Protein AF-A0A1M7QZT3-F1 (afdb_monomer_lite)

Foldseek 3Di:
DQCVVVVPVLAFKEAEAEAEPDCPDPVSVVVRCCCVPVVVVVQVVCQVLQQRQFRDPQFMDGDPVLCVVLVHFDPQFLRSRRLSSLSSLLVRGGYHYDHVRYDYDHDDPDPVSVVVVLVSVLRRLVSSCVVLCVLCVDDDSSVSNNVPVSVCCCVPVPVCVVCVVVVVVVVD

Radius of gyration: 16.63 Å; chains: 1; bounding box: 52×33×46 Å

Secondary structure (DSSP, 8-state):
-TTGGGGSTTEEEEEEEEEE----HHHHHHHHHHIIIIIHHHHHHHHHTT------TTSEEE-HHHHHHTTS--TTSTTHHHHHHHHHHHTT-EEEEEEEEEEEEPPPSSHHHHHHHHHHHHHHHHHHHHHTGGGGT--HHHHHIIIIIIHHIIIIIIIHHHHHHHHHHHT-

Organism: NCBI:txid310782

pLDDT: mean 75.23, std 8.23, range [50.88,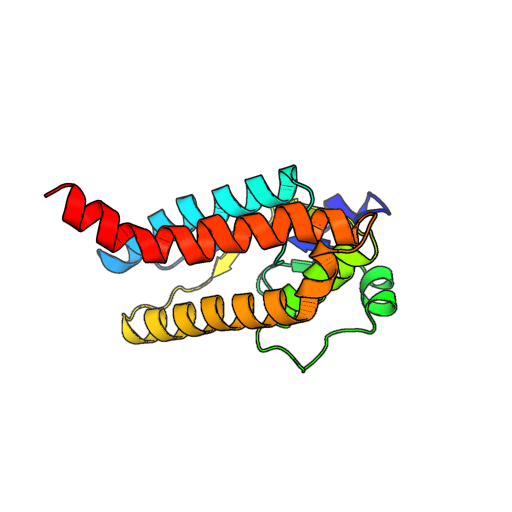 90.25]

Structure (mmCIF, N/CA/C/O backbone):
data_AF-A0A1M7QZT3-F1
#
_entry.id   AF-A0A1M7QZT3-F1
#
loop_
_atom_site.group_PDB
_atom_site.id
_atom_site.type_symbol
_atom_site.label_atom_id
_atom_site.label_alt_id
_atom_site.label_comp_id
_atom_site.label_asym_id
_atom_site.label_entity_id
_atom_site.label_seq_id
_atom_site.pdbx_PDB_ins_code
_atom_site.Cartn_x
_atom_site.Cartn_y
_atom_site.Cartn_z
_atom_site.occupancy
_atom_site.B_iso_or_equiv
_atom_site.auth_seq_id
_atom_site.auth_comp_id
_atom_site.auth_asym_id
_atom_site.auth_atom_id
_atom_site.pdbx_PDB_model_num
ATOM 1 N N . MET A 1 1 ? -15.952 -6.883 -10.897 1.00 75.12 1 MET A N 1
ATOM 2 C CA . MET A 1 1 ? -16.197 -5.409 -10.922 1.00 75.12 1 MET A CA 1
ATOM 3 C C . MET A 1 1 ? -15.598 -4.757 -9.674 1.00 75.12 1 MET A C 1
ATOM 5 O O . MET A 1 1 ? -15.724 -5.343 -8.606 1.00 75.12 1 MET A O 1
ATOM 9 N N . LEU A 1 2 ? -15.000 -3.557 -9.774 1.00 81.69 2 LEU A N 1
ATOM 10 C CA . LEU A 1 2 ? -14.342 -2.861 -8.642 1.00 81.69 2 LEU A CA 1
ATOM 11 C C . LEU A 1 2 ? -15.298 -2.548 -7.476 1.00 81.69 2 LEU A C 1
ATOM 13 O O . LEU A 1 2 ? -14.892 -2.565 -6.323 1.00 81.69 2 LEU A O 1
ATOM 17 N N . VAL A 1 3 ? -16.574 -2.289 -7.772 1.00 87.00 3 VAL A N 1
ATOM 18 C CA . VAL A 1 3 ? -17.575 -1.904 -6.764 1.00 87.00 3 VAL A CA 1
ATOM 19 C C . VAL A 1 3 ? -18.163 -3.073 -5.969 1.00 87.00 3 VAL A C 1
ATOM 21 O O . VAL A 1 3 ? -18.689 -2.854 -4.884 1.00 87.00 3 VAL A O 1
ATOM 24 N N . GLN A 1 4 ? -18.060 -4.310 -6.465 1.00 88.12 4 GLN A N 1
ATOM 25 C CA . GLN A 1 4 ? -18.685 -5.480 -5.829 1.00 88.12 4 GLN A CA 1
ATOM 26 C C . GLN A 1 4 ? -18.282 -5.696 -4.360 1.00 88.12 4 GLN A C 1
ATOM 28 O O . GLN A 1 4 ? -19.173 -5.963 -3.554 1.00 88.12 4 GLN A O 1
ATOM 33 N N . PRO A 1 5 ? -17.004 -5.547 -3.959 1.00 86.62 5 PRO A N 1
ATOM 34 C CA . PRO A 1 5 ? -16.627 -5.776 -2.569 1.00 86.62 5 PRO A CA 1
ATOM 35 C C . PRO A 1 5 ? -17.243 -4.766 -1.588 1.00 86.62 5 PRO A C 1
ATOM 37 O O . PRO A 1 5 ? -17.406 -5.083 -0.416 1.00 86.62 5 PRO A O 1
ATOM 40 N N . PHE A 1 6 ? -17.685 -3.585 -2.039 1.00 89.12 6 PHE A N 1
ATOM 41 C CA . PHE A 1 6 ? -18.384 -2.633 -1.164 1.00 89.12 6 PHE A CA 1
ATOM 42 C C . PHE A 1 6 ? -19.773 -3.103 -0.707 1.00 89.12 6 PHE A C 1
ATOM 44 O O . PHE A 1 6 ? -20.394 -2.425 0.116 1.00 89.12 6 PHE A O 1
ATOM 51 N N . ALA A 1 7 ? -20.255 -4.256 -1.182 1.00 90.25 7 ALA A N 1
ATOM 52 C CA . ALA A 1 7 ? -21.410 -4.919 -0.590 1.00 90.25 7 ALA A CA 1
ATOM 53 C C . ALA A 1 7 ? -21.180 -5.271 0.895 1.00 90.25 7 ALA A C 1
ATOM 55 O O . ALA A 1 7 ? -22.128 -5.231 1.676 1.00 90.25 7 ALA A O 1
ATOM 56 N N . ASP A 1 8 ? -19.936 -5.552 1.316 1.00 90.06 8 ASP A N 1
ATOM 57 C CA . ASP A 1 8 ? -19.605 -5.697 2.739 1.00 90.06 8 ASP A CA 1
ATOM 58 C C . ASP A 1 8 ? -19.423 -4.301 3.373 1.00 90.06 8 ASP A C 1
ATOM 60 O O . ASP A 1 8 ? -18.534 -3.539 2.961 1.00 90.06 8 ASP A O 1
ATOM 64 N N . PRO A 1 9 ? -20.217 -3.940 4.400 1.00 88.62 9 PRO A N 1
ATOM 65 C CA . PRO A 1 9 ? -20.126 -2.638 5.055 1.00 88.62 9 PRO A CA 1
ATOM 66 C C . PRO A 1 9 ? -18.802 -2.418 5.796 1.00 88.62 9 PRO A C 1
ATOM 68 O O . PRO A 1 9 ? -18.495 -1.281 6.126 1.00 88.62 9 PRO A O 1
ATOM 71 N N . ARG A 1 10 ? -18.003 -3.463 6.046 1.00 88.44 10 ARG A N 1
ATOM 72 C CA . ARG A 1 10 ? -16.688 -3.366 6.705 1.00 88.44 10 ARG A CA 1
ATOM 73 C C . ARG A 1 10 ? -15.560 -2.997 5.742 1.00 88.44 10 ARG A C 1
ATOM 75 O O . ARG A 1 10 ? -14.453 -2.694 6.189 1.00 88.44 10 ARG A O 1
ATOM 82 N N . ILE A 1 11 ? -15.810 -3.053 4.432 1.00 89.62 11 ILE A N 1
ATOM 83 C CA . ILE A 1 11 ? -14.812 -2.727 3.411 1.00 89.62 11 ILE A CA 1
ATOM 84 C C . ILE A 1 11 ? -14.778 -1.213 3.209 1.00 89.62 11 ILE A C 1
ATOM 86 O O . ILE A 1 11 ? -15.760 -0.603 2.773 1.00 89.62 11 ILE A O 1
ATOM 90 N N . GLY A 1 12 ? -13.634 -0.618 3.553 1.00 86.88 12 GLY A N 1
ATOM 91 C CA . GLY A 1 12 ? -13.376 0.816 3.425 1.00 86.88 12 GLY A CA 1
ATOM 92 C C . GLY A 1 12 ? -12.668 1.179 2.125 1.00 86.88 12 GLY A C 1
ATOM 93 O O . GLY A 1 12 ? -12.878 2.278 1.617 1.00 86.88 12 GLY A O 1
ATOM 94 N N . ALA A 1 13 ? -11.890 0.258 1.550 1.00 88.56 13 ALA A N 1
ATOM 95 C CA . ALA A 1 13 ? -11.236 0.465 0.262 1.00 88.56 13 ALA A CA 1
ATOM 96 C C . ALA A 1 13 ? -11.072 -0.835 -0.535 1.00 88.56 13 ALA A C 1
ATOM 98 O O . ALA A 1 13 ? -10.989 -1.928 0.029 1.00 88.56 13 ALA A O 1
ATOM 99 N N . VAL A 1 14 ? -11.007 -0.697 -1.857 1.00 87.75 14 VAL A N 1
ATOM 100 C CA . VAL A 1 14 ? -10.780 -1.793 -2.803 1.00 87.75 14 VAL A CA 1
ATOM 101 C C . VAL A 1 14 ? -9.626 -1.417 -3.722 1.00 87.75 14 VAL A C 1
ATOM 103 O O . VAL A 1 14 ? -9.659 -0.377 -4.375 1.00 87.75 14 VAL A O 1
ATOM 106 N N . SER A 1 15 ? -8.620 -2.282 -3.782 1.00 85.88 15 SER A N 1
ATOM 107 C CA . SER A 1 15 ? -7.453 -2.183 -4.654 1.00 85.88 15 SER A CA 1
ATOM 108 C C . SER A 1 15 ? -7.673 -3.016 -5.909 1.00 85.88 15 SER A C 1
ATOM 110 O O . SER A 1 15 ? -7.952 -4.209 -5.809 1.00 85.88 15 SER A O 1
ATOM 112 N N . GLY A 1 16 ? -7.562 -2.410 -7.089 1.00 83.62 16 GLY A N 1
ATOM 113 C CA . GLY A 1 16 ? -7.605 -3.140 -8.353 1.00 83.62 16 GLY A CA 1
ATOM 114 C C . GLY A 1 16 ? -6.231 -3.594 -8.844 1.00 83.62 16 GLY A C 1
ATOM 115 O O . GLY A 1 16 ? -5.174 -3.288 -8.281 1.00 83.62 16 GLY A O 1
ATOM 116 N N . ASN A 1 17 ? -6.251 -4.314 -9.958 1.00 80.69 17 ASN A N 1
ATOM 117 C CA . ASN A 1 17 ? -5.083 -4.833 -10.642 1.00 80.69 17 ASN A CA 1
ATOM 118 C C . ASN A 1 17 ? -4.622 -3.885 -11.763 1.00 80.69 17 ASN A C 1
ATOM 120 O O . ASN A 1 17 ? -5.245 -3.787 -12.819 1.00 80.69 17 ASN A O 1
ATOM 124 N N . ALA A 1 18 ? -3.503 -3.193 -11.556 1.00 75.25 18 ALA A N 1
ATOM 125 C CA . ALA A 1 18 ? -2.863 -2.422 -12.618 1.00 75.25 18 ALA A CA 1
ATOM 126 C C . ALA A 1 18 ? -2.013 -3.357 -13.495 1.00 75.25 18 ALA A C 1
ATOM 128 O O . ALA A 1 18 ? -1.133 -4.051 -12.991 1.00 75.25 18 ALA A O 1
ATOM 129 N N . LYS A 1 19 ? -2.253 -3.372 -14.808 1.00 73.00 19 LYS A N 1
ATOM 130 C CA . LYS A 1 19 ? -1.492 -4.164 -15.783 1.00 73.00 19 LYS A CA 1
ATOM 131 C C . LYS A 1 19 ? -0.806 -3.256 -16.794 1.00 73.00 19 LYS A C 1
ATOM 133 O O . LYS A 1 19 ? -1.381 -2.287 -17.278 1.00 73.00 19 LYS A O 1
ATOM 138 N N . VAL A 1 20 ? 0.434 -3.591 -17.138 1.00 70.19 20 VAL A N 1
ATOM 139 C CA . VAL A 1 20 ? 1.227 -2.812 -18.094 1.00 70.19 20 VAL A CA 1
ATOM 140 C C . VAL A 1 20 ? 0.894 -3.226 -19.529 1.00 70.19 20 VAL A C 1
ATOM 142 O O . VAL A 1 20 ? 0.927 -4.419 -19.858 1.00 70.19 20 VAL A O 1
ATOM 145 N N . ILE A 1 21 ? 0.586 -2.240 -20.379 1.00 70.81 21 ILE A N 1
ATOM 146 C CA . ILE A 1 21 ? 0.248 -2.463 -21.795 1.00 70.81 21 ILE A CA 1
ATOM 147 C C . ILE A 1 21 ? 1.479 -2.467 -22.711 1.00 70.81 21 ILE A C 1
ATOM 149 O O . ILE A 1 21 ? 1.555 -3.271 -23.639 1.00 70.81 21 ILE A O 1
ATOM 153 N N . ASN A 1 22 ? 2.477 -1.624 -22.428 1.00 68.25 22 ASN A N 1
ATOM 154 C CA . ASN A 1 22 ? 3.717 -1.579 -23.202 1.00 68.25 22 ASN A CA 1
ATOM 155 C C . ASN A 1 22 ? 4.599 -2.784 -22.814 1.00 68.25 22 ASN A C 1
ATOM 157 O O . ASN A 1 22 ? 4.943 -2.975 -21.651 1.00 68.25 22 ASN A O 1
ATOM 161 N N . ARG A 1 23 ? 4.920 -3.634 -23.797 1.00 61.91 23 ARG A N 1
ATOM 162 C CA . ARG A 1 23 ? 5.767 -4.836 -23.636 1.00 61.91 23 ARG A CA 1
ATOM 163 C C . ARG A 1 23 ? 6.947 -4.845 -24.614 1.00 61.91 23 ARG A C 1
ATOM 165 O O . ARG A 1 23 ? 7.481 -5.905 -24.937 1.00 61.91 23 ARG A O 1
ATOM 172 N N . GLY A 1 24 ? 7.305 -3.677 -25.146 1.00 55.38 24 GLY A N 1
ATOM 173 C CA . GLY A 1 24 ? 8.338 -3.541 -26.170 1.00 55.38 24 GLY A CA 1
ATOM 174 C C . GLY A 1 24 ? 9.749 -3.687 -25.591 1.00 55.38 24 GLY A C 1
ATOM 175 O O . GLY A 1 24 ? 10.087 -3.042 -24.601 1.00 55.38 24 GLY A O 1
ATOM 176 N N . GLY A 1 25 ? 10.587 -4.509 -26.229 1.00 63.59 25 GLY A N 1
ATOM 177 C CA . GLY A 1 25 ? 12.002 -4.680 -25.871 1.00 63.59 25 GLY A CA 1
ATOM 178 C C . GLY A 1 25 ? 12.273 -5.561 -24.639 1.00 63.59 25 GLY A C 1
ATOM 179 O O . GLY A 1 25 ? 11.366 -6.016 -23.943 1.00 63.59 25 GLY A O 1
ATOM 180 N N . LEU A 1 26 ? 13.559 -5.822 -24.374 1.00 64.88 26 LEU A N 1
ATOM 181 C CA . LEU A 1 26 ? 14.022 -6.667 -23.261 1.00 64.88 26 LEU A CA 1
ATOM 182 C C . LEU A 1 26 ? 13.682 -6.051 -21.888 1.00 64.88 26 LEU A C 1
ATOM 184 O O . LEU A 1 26 ? 13.229 -6.747 -20.984 1.00 64.88 26 LEU A O 1
ATOM 188 N N . LEU A 1 27 ? 13.814 -4.725 -21.778 1.00 64.56 27 LEU A N 1
ATOM 189 C CA . LEU A 1 27 ? 13.492 -3.938 -20.582 1.00 64.56 27 LEU A CA 1
ATOM 190 C C . LEU A 1 27 ? 12.000 -3.998 -20.222 1.00 64.56 27 LEU A C 1
ATOM 192 O O . LEU A 1 27 ? 11.669 -4.247 -19.065 1.00 64.56 27 LEU A O 1
ATOM 196 N N . GLY A 1 28 ? 11.102 -3.844 -21.202 1.00 61.66 28 GLY A N 1
ATOM 197 C CA . GLY A 1 28 ? 9.656 -3.957 -20.978 1.00 61.66 28 GLY A CA 1
ATOM 198 C C . GLY A 1 28 ? 9.228 -5.374 -20.577 1.00 61.66 28 GLY A C 1
ATOM 199 O O . GLY A 1 28 ? 8.345 -5.541 -19.738 1.00 61.66 28 GLY A O 1
ATOM 200 N N . ARG A 1 29 ? 9.893 -6.412 -21.107 1.00 65.19 29 ARG A N 1
ATOM 201 C CA . ARG A 1 29 ? 9.663 -7.815 -20.710 1.00 65.19 29 ARG A CA 1
ATOM 202 C C . ARG A 1 29 ? 10.120 -8.115 -19.282 1.00 65.19 29 ARG A C 1
ATOM 204 O O . ARG A 1 29 ? 9.377 -8.760 -18.548 1.00 65.19 29 ARG A O 1
ATOM 211 N N . TRP A 1 30 ? 11.294 -7.639 -18.871 1.00 66.25 30 TRP A N 1
ATOM 212 C CA . TRP A 1 30 ? 11.754 -7.783 -17.485 1.00 66.25 30 TRP A CA 1
ATOM 213 C C . TRP A 1 30 ? 10.875 -7.019 -16.502 1.00 66.25 30 TRP A C 1
ATOM 215 O O . TRP A 1 30 ? 10.447 -7.595 -15.506 1.00 66.25 30 TRP A O 1
ATOM 225 N N . GLN A 1 31 ? 10.510 -5.776 -16.825 1.00 61.06 31 GLN A N 1
ATOM 226 C CA . GLN A 1 31 ? 9.547 -5.018 -16.027 1.00 61.06 31 GLN A CA 1
ATOM 227 C C . GLN A 1 31 ? 8.209 -5.747 -15.923 1.00 61.06 31 GLN A C 1
ATOM 229 O O . GLN A 1 31 ? 7.625 -5.781 -14.849 1.00 61.06 31 GLN A O 1
ATOM 234 N N . HIS A 1 32 ? 7.724 -6.354 -17.010 1.00 65.56 32 HIS A N 1
ATOM 235 C CA . HIS A 1 32 ? 6.481 -7.117 -16.988 1.00 65.56 32 HIS A CA 1
ATOM 236 C C . HIS A 1 32 ? 6.552 -8.309 -16.028 1.00 65.56 32 HIS A C 1
ATOM 238 O O . HIS A 1 32 ? 5.625 -8.496 -15.247 1.00 65.56 32 HIS A O 1
ATOM 244 N N . ILE A 1 33 ? 7.643 -9.082 -16.046 1.00 64.94 33 ILE A N 1
ATOM 245 C CA . ILE A 1 33 ? 7.838 -10.200 -15.109 1.00 64.94 33 ILE A CA 1
ATOM 246 C C . ILE A 1 33 ? 7.891 -9.681 -13.674 1.00 64.94 33 ILE A C 1
ATOM 248 O O . ILE A 1 33 ? 7.198 -10.212 -12.815 1.00 64.94 33 ILE A O 1
ATOM 252 N N . GLU A 1 34 ? 8.645 -8.616 -13.414 1.00 65.94 34 GLU A N 1
ATOM 253 C CA . GLU A 1 34 ? 8.744 -8.030 -12.077 1.00 65.94 34 GLU A CA 1
ATOM 254 C C . GLU A 1 34 ? 7.386 -7.506 -11.577 1.00 65.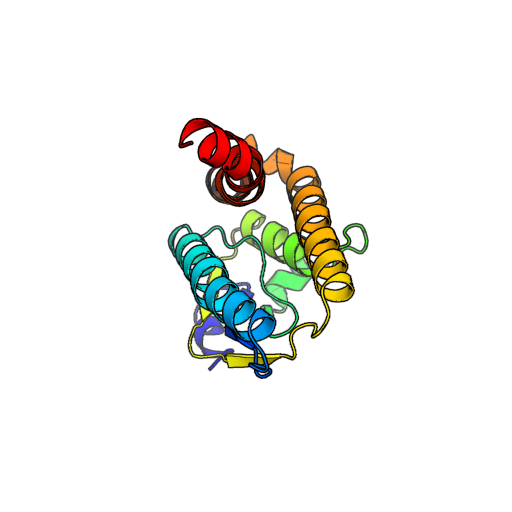94 34 GLU A C 1
ATOM 256 O O . GLU A 1 34 ? 7.014 -7.713 -10.425 1.00 65.94 34 GLU A O 1
ATOM 261 N N . TYR A 1 35 ? 6.600 -6.886 -12.457 1.00 64.50 35 TYR A N 1
ATOM 262 C CA . TYR A 1 35 ? 5.265 -6.387 -12.132 1.00 64.50 35 TYR A CA 1
ATOM 263 C C . TYR A 1 35 ? 4.268 -7.529 -11.910 1.00 64.50 35 TYR A C 1
ATOM 265 O O . TYR A 1 35 ? 3.428 -7.470 -11.018 1.00 64.50 35 TYR A O 1
ATOM 273 N N . VAL A 1 36 ? 4.340 -8.593 -12.709 1.00 62.69 36 VAL A N 1
ATOM 274 C CA . VAL A 1 36 ? 3.463 -9.757 -12.543 1.00 62.69 36 VAL A CA 1
ATOM 275 C C . VAL A 1 36 ? 3.824 -10.515 -11.268 1.00 62.69 36 VAL A C 1
ATOM 277 O O . VAL A 1 36 ? 2.927 -10.821 -10.491 1.00 62.69 36 VAL A O 1
ATOM 280 N N . VAL A 1 37 ? 5.110 -10.768 -11.023 1.00 60.69 37 VAL A N 1
ATOM 281 C CA . VAL A 1 37 ? 5.582 -11.592 -9.903 1.00 60.69 37 VAL A CA 1
ATOM 282 C C . VAL A 1 37 ? 5.613 -10.802 -8.599 1.00 60.69 37 VAL A C 1
ATOM 284 O O . VAL A 1 37 ? 4.950 -11.200 -7.650 1.00 60.69 37 VAL A O 1
ATOM 287 N N . GLY A 1 38 ? 6.322 -9.674 -8.542 1.00 58.97 38 GLY A N 1
ATOM 288 C CA . GLY A 1 38 ? 6.472 -8.897 -7.310 1.00 58.97 38 GLY A CA 1
ATOM 289 C C . GLY A 1 38 ? 5.167 -8.223 -6.897 1.00 58.97 38 GLY A C 1
ATOM 290 O O . GLY A 1 38 ? 4.699 -8.378 -5.776 1.00 58.97 38 GLY A O 1
ATOM 291 N N . PHE A 1 39 ? 4.504 -7.536 -7.827 1.00 64.00 39 PHE A N 1
ATOM 292 C CA . PHE A 1 39 ? 3.368 -6.689 -7.461 1.00 64.00 39 PHE A CA 1
ATOM 293 C C . PHE A 1 39 ? 2.079 -7.463 -7.160 1.00 64.00 39 PHE A C 1
ATOM 295 O O . PHE A 1 39 ? 1.337 -7.072 -6.259 1.00 64.00 39 PHE A O 1
ATOM 302 N N . ASN A 1 40 ? 1.782 -8.550 -7.886 1.00 63.34 40 ASN A N 1
ATOM 303 C CA . ASN A 1 40 ? 0.572 -9.339 -7.609 1.00 63.34 40 ASN A CA 1
ATOM 304 C C . ASN A 1 40 ? 0.754 -10.257 -6.399 1.00 63.34 40 ASN A C 1
ATOM 306 O O . ASN A 1 40 ? -0.179 -10.381 -5.605 1.00 63.34 40 ASN A O 1
ATOM 310 N N . LEU A 1 41 ? 1.930 -10.875 -6.236 1.00 64.50 41 LEU A N 1
ATOM 311 C CA . LEU A 1 41 ? 2.176 -11.776 -5.111 1.00 64.50 41 LEU A CA 1
ATOM 312 C C . LEU A 1 41 ? 2.180 -11.011 -3.788 1.00 64.50 41 LEU A C 1
ATOM 314 O O . LEU A 1 41 ? 1.455 -11.399 -2.872 1.00 64.50 41 LEU A O 1
ATOM 318 N N . ASP A 1 42 ? 2.901 -9.887 -3.720 1.00 68.50 42 ASP A N 1
ATOM 319 C CA . ASP A 1 42 ? 2.944 -9.052 -2.518 1.00 68.50 42 ASP A CA 1
ATOM 320 C C . ASP A 1 42 ? 1.545 -8.565 -2.144 1.00 68.50 42 ASP A C 1
ATOM 322 O O . ASP A 1 42 ? 1.129 -8.664 -0.991 1.00 68.50 42 ASP A O 1
ATOM 326 N N . ARG A 1 43 ? 0.759 -8.101 -3.123 1.00 70.69 43 ARG A N 1
ATOM 327 C CA . ARG A 1 43 ? -0.609 -7.631 -2.869 1.00 70.69 43 ARG A CA 1
ATOM 328 C C . ARG A 1 43 ? -1.535 -8.721 -2.389 1.00 70.69 43 ARG A C 1
ATOM 330 O O . ARG A 1 43 ? -2.302 -8.484 -1.461 1.00 70.69 43 ARG A O 1
ATOM 337 N N . ARG A 1 44 ? -1.461 -9.910 -2.978 1.00 69.44 44 ARG A N 1
ATOM 338 C CA . ARG A 1 44 ? -2.276 -11.035 -2.523 1.00 69.44 44 ARG A CA 1
ATOM 339 C C . ARG A 1 44 ? -1.881 -11.463 -1.115 1.00 69.44 44 ARG A C 1
ATOM 341 O O . ARG A 1 44 ? -2.754 -11.773 -0.311 1.00 69.44 44 ARG A O 1
ATOM 348 N N . LEU A 1 45 ? -0.593 -11.406 -0.784 1.00 69.50 45 LEU A N 1
ATOM 349 C CA . LEU A 1 45 ? -0.125 -11.669 0.570 1.00 69.50 45 LEU A CA 1
ATOM 350 C C . LEU A 1 45 ? -0.637 -10.616 1.565 1.00 69.50 45 LEU A C 1
ATOM 352 O O . LEU A 1 45 ? -1.120 -10.970 2.638 1.00 69.50 45 LEU A O 1
ATOM 356 N N . PHE A 1 46 ? -0.589 -9.334 1.203 1.00 73.62 46 PHE A N 1
ATOM 357 C CA . PHE A 1 46 ? -1.111 -8.253 2.039 1.00 73.62 46 PHE A CA 1
ATOM 358 C C . PHE A 1 46 ? -2.631 -8.307 2.224 1.00 73.62 46 PHE A C 1
ATOM 360 O O . PHE A 1 46 ? -3.126 -7.978 3.304 1.00 73.62 46 PHE A O 1
ATOM 367 N N . ASP A 1 47 ? -3.361 -8.721 1.189 1.00 72.44 47 ASP A N 1
ATOM 368 C CA . ASP A 1 47 ? -4.806 -8.942 1.235 1.00 72.44 47 ASP A CA 1
ATOM 369 C C . ASP A 1 47 ? -5.148 -10.078 2.211 1.00 72.44 47 ASP A C 1
ATOM 371 O O . ASP A 1 47 ? -5.930 -9.889 3.143 1.00 72.44 47 ASP A O 1
ATOM 375 N N . LEU A 1 48 ? -4.455 -11.218 2.097 1.00 71.06 48 LEU A N 1
ATOM 376 C CA . LEU A 1 48 ? -4.594 -12.351 3.022 1.00 71.06 48 LEU A CA 1
ATOM 377 C C . LEU A 1 48 ? -4.197 -11.997 4.461 1.00 71.06 48 LEU A C 1
ATOM 379 O O . LEU A 1 48 ? -4.798 -12.484 5.419 1.00 71.06 48 LEU A O 1
ATOM 383 N N . ALA A 1 49 ? -3.189 -11.144 4.632 1.00 70.00 49 ALA A N 1
ATOM 384 C CA . ALA A 1 49 ? -2.744 -10.681 5.940 1.00 70.00 49 ALA A CA 1
ATOM 385 C C . ALA A 1 49 ? -3.641 -9.574 6.537 1.00 70.00 49 ALA A C 1
ATOM 387 O O . ALA A 1 49 ? -3.452 -9.209 7.708 1.00 70.00 49 ALA A O 1
ATOM 388 N N . GLU A 1 50 ? -4.625 -9.087 5.767 1.00 74.06 50 GLU A N 1
ATOM 389 C CA . GLU A 1 50 ? -5.510 -7.956 6.072 1.00 74.06 50 GLU A CA 1
ATOM 390 C C . GLU A 1 50 ? -4.733 -6.694 6.473 1.00 74.06 50 GLU A C 1
ATOM 392 O O . GLU A 1 50 ? -5.087 -5.992 7.424 1.00 74.06 50 GLU A O 1
ATOM 397 N N . CYS A 1 51 ? -3.619 -6.439 5.789 1.00 74.25 51 CYS A N 1
ATOM 398 C CA . CYS A 1 51 ? -2.730 -5.317 6.070 1.00 74.25 51 CYS A CA 1
ATOM 399 C C . CYS A 1 51 ? -2.242 -4.632 4.792 1.00 74.25 51 CYS A C 1
ATOM 401 O O . CYS A 1 51 ? -1.094 -4.194 4.737 1.00 74.25 51 CYS A O 1
ATOM 403 N N . MET A 1 52 ? -3.118 -4.532 3.782 1.00 76.25 52 MET A N 1
ATOM 404 C CA . MET A 1 52 ? -2.842 -3.819 2.534 1.00 76.25 52 MET A CA 1
ATOM 405 C C . MET A 1 52 ? -2.317 -2.412 2.833 1.00 76.25 52 MET A C 1
ATOM 407 O O . MET A 1 52 ? -3.055 -1.598 3.388 1.00 76.25 52 MET A O 1
ATOM 411 N N . PRO A 1 53 ? -1.051 -2.118 2.493 1.00 67.50 53 PRO A N 1
ATOM 412 C CA . PRO A 1 53 ? -0.452 -0.838 2.832 1.00 67.50 53 PRO A CA 1
ATOM 413 C C . PRO A 1 53 ? -0.763 0.230 1.784 1.00 67.50 53 PRO A C 1
ATOM 415 O O . PRO A 1 53 ? -0.727 1.411 2.104 1.00 67.50 53 PRO A O 1
ATOM 418 N N . THR A 1 54 ? -1.084 -0.173 0.549 1.00 72.69 54 THR A N 1
ATOM 419 C CA . THR A 1 54 ? -1.244 0.756 -0.573 1.00 72.69 54 THR A CA 1
ATOM 420 C C . THR A 1 54 ? -2.298 0.273 -1.565 1.00 72.69 54 THR A C 1
ATOM 422 O O . THR A 1 54 ? -2.129 -0.752 -2.234 1.00 72.69 54 THR A O 1
ATOM 425 N N . VAL A 1 55 ? -3.351 1.068 -1.727 1.00 77.44 55 VAL A N 1
ATOM 426 C CA . VAL A 1 55 ? -4.254 1.016 -2.881 1.00 77.44 55 VAL A CA 1
ATOM 427 C C . VAL A 1 55 ? -3.639 1.869 -3.997 1.00 77.44 55 VAL A C 1
ATOM 429 O O . VAL A 1 55 ? -3.256 2.996 -3.732 1.00 77.44 55 VAL A O 1
ATOM 432 N N . PRO A 1 56 ? -3.480 1.383 -5.237 1.00 71.00 56 PRO A N 1
ATOM 433 C CA . PRO A 1 56 ? -2.956 2.215 -6.316 1.00 71.00 56 PRO A CA 1
ATOM 434 C C . PRO A 1 56 ? -3.997 3.259 -6.744 1.00 71.00 56 PRO A C 1
ATOM 436 O O . PRO A 1 56 ? -5.104 2.882 -7.127 1.00 71.00 56 PRO A O 1
ATOM 439 N N . GLY A 1 57 ? -3.627 4.541 -6.808 1.00 63.97 57 GLY A N 1
ATOM 440 C CA . GLY A 1 57 ? -4.525 5.602 -7.281 1.00 63.97 57 GLY A CA 1
ATOM 441 C C . GLY A 1 57 ? -5.036 5.411 -8.716 1.00 63.97 57 GLY A C 1
ATOM 442 O O . GLY A 1 57 ? -6.132 5.846 -9.050 1.00 63.97 57 GLY A O 1
ATOM 443 N N . ALA A 1 58 ? -4.297 4.681 -9.562 1.00 69.19 58 ALA A N 1
ATOM 444 C CA . ALA A 1 58 ? -4.724 4.366 -10.930 1.00 69.19 58 ALA A CA 1
ATOM 445 C C . ALA A 1 58 ? -5.961 3.449 -10.996 1.00 69.19 58 ALA A C 1
ATOM 447 O O . ALA A 1 58 ? -6.695 3.480 -11.981 1.00 69.19 58 ALA A O 1
ATOM 448 N N . ILE A 1 59 ? -6.174 2.607 -9.978 1.00 77.62 59 ILE A N 1
ATOM 449 C CA . ILE A 1 59 ? -7.341 1.728 -9.887 1.00 77.62 59 ILE A CA 1
ATOM 450 C C . ILE A 1 59 ? -7.629 1.379 -8.424 1.00 77.62 59 ILE A C 1
ATOM 452 O O . ILE A 1 59 ? -7.231 0.340 -7.894 1.00 77.62 59 ILE A O 1
ATOM 456 N N . GLY A 1 60 ? -8.345 2.284 -7.768 1.00 84.12 60 GLY A N 1
ATOM 457 C CA . GLY A 1 60 ? -8.733 2.166 -6.372 1.00 84.12 60 GLY A CA 1
ATOM 458 C C . GLY A 1 60 ? -10.131 2.719 -6.146 1.00 84.12 60 GLY A C 1
ATOM 459 O O . GLY A 1 60 ? -10.538 3.689 -6.781 1.00 84.12 60 GLY A O 1
ATOM 460 N N . GLY A 1 61 ? -10.881 2.085 -5.254 1.00 86.94 61 GLY A N 1
ATOM 461 C CA . GLY A 1 61 ? -12.145 2.605 -4.751 1.00 86.94 61 GLY A CA 1
ATOM 462 C C . GLY A 1 61 ? -12.039 2.861 -3.256 1.00 86.94 61 GLY A C 1
ATOM 463 O O . GLY A 1 61 ? -11.462 2.045 -2.538 1.00 86.94 61 GLY A O 1
ATOM 464 N N . PHE A 1 62 ? -12.662 3.933 -2.774 1.00 88.31 62 PHE A N 1
ATOM 465 C CA . PHE A 1 62 ? -12.750 4.246 -1.348 1.00 88.31 62 PHE A CA 1
ATOM 466 C C . PHE A 1 62 ? -14.202 4.515 -0.950 1.00 88.31 62 PHE A C 1
ATOM 468 O O . PHE A 1 62 ? -14.939 5.205 -1.657 1.00 88.31 62 PHE A O 1
ATOM 475 N N . ARG A 1 63 ? -14.630 3.978 0.196 1.00 89.50 63 ARG A N 1
ATOM 476 C CA . ARG A 1 63 ? -15.953 4.251 0.764 1.00 89.50 63 ARG A CA 1
ATOM 477 C C . ARG A 1 63 ? -15.963 5.673 1.324 1.00 89.50 63 ARG A C 1
ATOM 479 O O . ARG A 1 63 ? -15.099 6.030 2.121 1.00 89.50 63 ARG A O 1
ATOM 486 N N . ARG A 1 64 ? -16.979 6.466 0.967 1.00 88.06 64 ARG A N 1
ATOM 487 C CA . ARG A 1 64 ? -17.116 7.864 1.416 1.00 88.06 64 ARG A CA 1
ATOM 488 C C . ARG A 1 64 ? -17.021 8.009 2.937 1.00 88.06 64 ARG A C 1
ATOM 490 O O . ARG A 1 64 ? -16.274 8.851 3.414 1.00 88.06 64 ARG A O 1
ATOM 497 N N . ASP A 1 65 ? -17.732 7.173 3.689 1.00 86.44 65 ASP A N 1
ATOM 498 C CA . ASP A 1 65 ? -17.726 7.237 5.157 1.00 86.44 65 ASP A CA 1
ATOM 499 C C . ASP A 1 65 ? -16.335 6.980 5.741 1.00 86.44 65 ASP A C 1
ATOM 501 O O . ASP A 1 65 ? -15.958 7.584 6.743 1.00 86.44 65 ASP A O 1
ATOM 505 N N . ALA A 1 66 ? -15.567 6.104 5.093 1.00 85.50 66 ALA A N 1
ATOM 506 C CA . ALA A 1 66 ? -14.204 5.785 5.479 1.00 85.50 66 ALA A CA 1
ATOM 507 C C . ALA A 1 66 ? -13.272 6.984 5.208 1.00 85.50 66 ALA A C 1
ATOM 509 O O . ALA A 1 66 ? -12.500 7.368 6.083 1.00 85.50 66 ALA A O 1
ATOM 510 N N . LEU A 1 67 ? -13.421 7.652 4.055 1.00 84.50 67 LEU A N 1
ATOM 511 C CA . LEU A 1 67 ? -12.692 8.889 3.728 1.00 84.50 67 LEU A CA 1
ATOM 512 C C . LEU A 1 67 ? -12.989 10.025 4.715 1.00 84.50 67 LEU A C 1
ATOM 514 O O . LEU A 1 67 ? -12.075 10.709 5.171 1.00 84.50 67 LEU A O 1
ATOM 518 N N . VAL A 1 68 ? -14.265 10.227 5.056 1.00 84.69 68 VAL A N 1
ATOM 519 C CA . VAL A 1 68 ? -14.680 11.283 5.990 1.00 84.69 68 VAL A CA 1
ATOM 520 C C . VAL A 1 68 ? -14.096 11.032 7.382 1.00 84.69 68 VAL A C 1
ATOM 522 O O . VAL A 1 68 ? -13.594 11.966 8.005 1.00 84.69 68 VAL A O 1
ATOM 525 N N . ARG A 1 69 ? -14.091 9.778 7.859 1.00 82.62 69 ARG A N 1
ATOM 526 C CA . ARG A 1 69 ? -13.454 9.420 9.140 1.00 82.62 69 ARG A CA 1
ATOM 527 C C . ARG A 1 69 ? -11.941 9.595 9.119 1.00 82.62 69 ARG A C 1
ATOM 529 O O . ARG A 1 69 ? -11.383 10.074 10.102 1.00 82.62 69 ARG A O 1
ATOM 536 N N . ALA A 1 70 ? -11.299 9.282 7.995 1.00 77.62 70 ALA A N 1
ATOM 537 C CA . ALA A 1 70 ? -9.867 9.495 7.795 1.00 77.62 70 ALA A CA 1
ATOM 538 C C . ALA A 1 70 ? -9.469 10.981 7.683 1.00 77.62 70 ALA A C 1
ATOM 540 O O . ALA A 1 70 ? -8.282 11.275 7.612 1.00 77.62 70 ALA A O 1
ATOM 541 N N . ARG A 1 71 ? -10.435 11.917 7.720 1.00 76.19 71 ARG A N 1
ATOM 542 C CA . ARG A 1 71 ? -10.250 13.368 7.517 1.00 76.19 71 ARG A CA 1
ATOM 543 C C . ARG A 1 71 ? -9.750 13.746 6.117 1.00 76.19 71 ARG A C 1
ATOM 545 O O . ARG A 1 71 ? -9.200 14.827 5.937 1.00 76.19 71 ARG A O 1
ATOM 552 N N . GLY A 1 72 ? -10.026 12.907 5.121 1.00 70.38 72 GLY A N 1
ATOM 553 C CA . GLY A 1 72 ? -9.626 13.139 3.734 1.00 70.38 72 GLY A CA 1
ATOM 554 C C . GLY A 1 72 ? -8.200 12.684 3.426 1.00 70.38 72 GLY A C 1
ATOM 555 O O . GLY A 1 72 ? -7.651 11.823 4.108 1.00 70.38 72 GLY A O 1
ATOM 556 N N . VAL A 1 73 ? -7.646 13.224 2.341 1.00 71.19 73 VAL A N 1
ATOM 557 C CA . VAL A 1 73 ? -6.278 12.950 1.886 1.00 71.19 73 VAL A CA 1
ATOM 558 C C . VAL A 1 73 ? -5.354 14.000 2.493 1.00 71.19 73 VAL A C 1
ATOM 560 O O . VAL A 1 73 ? -5.602 15.193 2.339 1.00 71.19 73 VAL A O 1
ATOM 563 N N . ASP A 1 74 ? -4.330 13.548 3.210 1.00 68.75 74 ASP A N 1
ATOM 564 C CA . ASP A 1 74 ? -3.319 14.403 3.831 1.00 68.75 74 ASP A CA 1
ATOM 565 C C . ASP A 1 74 ? -2.209 14.720 2.812 1.00 68.75 74 ASP A C 1
ATOM 567 O O . ASP A 1 74 ? -1.673 13.813 2.173 1.00 68.75 74 ASP A O 1
ATOM 571 N N . ASP A 1 75 ? -1.857 15.999 2.671 1.00 64.12 75 ASP A N 1
ATOM 572 C CA . ASP A 1 75 ? -0.832 16.501 1.748 1.00 64.12 75 ASP A CA 1
ATOM 573 C C . ASP A 1 75 ? 0.602 16.337 2.292 1.00 64.12 75 ASP A C 1
ATOM 575 O O . ASP A 1 75 ? 1.586 16.597 1.596 1.00 64.12 75 ASP A O 1
ATOM 579 N N . ALA A 1 76 ? 0.753 15.844 3.526 1.00 60.38 76 ALA A N 1
ATOM 580 C CA . ALA A 1 76 ? 2.047 15.689 4.184 1.00 60.38 76 ALA A CA 1
ATOM 581 C C . ALA A 1 76 ? 2.938 14.566 3.614 1.00 60.38 76 ALA A C 1
ATOM 583 O O . ALA A 1 76 ? 4.112 14.473 3.989 1.00 60.38 76 ALA A O 1
ATOM 584 N N . THR A 1 77 ? 2.424 13.679 2.751 1.00 58.81 77 THR A N 1
ATOM 585 C CA . THR A 1 77 ? 3.203 12.555 2.196 1.00 58.81 77 THR A CA 1
ATOM 586 C C . THR A 1 77 ? 3.160 12.513 0.677 1.00 58.81 77 THR A C 1
ATOM 588 O O . THR A 1 77 ? 2.096 12.616 0.085 1.00 58.81 77 THR A O 1
ATOM 591 N N . LEU A 1 78 ? 4.304 12.233 0.038 1.00 60.12 78 LEU A N 1
ATOM 592 C CA . LEU A 1 78 ? 4.384 12.074 -1.424 1.00 60.12 78 LEU A CA 1
ATOM 593 C C . LEU A 1 78 ? 3.576 10.869 -1.954 1.00 60.12 78 LEU A C 1
ATOM 595 O O . LEU A 1 78 ? 3.425 10.706 -3.164 1.00 60.12 78 LEU A O 1
ATOM 599 N N . ALA A 1 79 ? 3.134 9.990 -1.050 1.00 66.31 79 ALA A N 1
ATOM 600 C CA . ALA A 1 79 ? 2.354 8.789 -1.315 1.00 66.31 79 ALA A CA 1
ATOM 601 C C . ALA A 1 79 ? 1.003 8.861 -0.587 1.00 66.31 79 ALA A C 1
ATOM 603 O O . ALA A 1 79 ? 0.704 8.022 0.264 1.00 66.31 79 ALA A O 1
ATOM 604 N N . GLU A 1 80 ? 0.211 9.869 -0.949 1.00 73.12 80 GLU A N 1
ATOM 605 C CA . GLU A 1 80 ? -1.159 10.122 -0.477 1.00 73.12 80 GLU A CA 1
ATOM 606 C C . GLU A 1 80 ? -2.013 8.843 -0.407 1.00 73.12 80 GLU A C 1
ATOM 608 O O . GLU A 1 80 ? -2.648 8.557 0.609 1.00 73.12 80 GLU A O 1
ATOM 613 N N . ASP A 1 81 ? -1.949 8.011 -1.450 1.00 75.69 81 ASP A N 1
ATOM 614 C CA . ASP A 1 81 ? -2.686 6.747 -1.525 1.00 75.69 81 ASP A CA 1
ATOM 615 C C . ASP A 1 81 ? -2.300 5.756 -0.411 1.00 75.69 81 ASP A C 1
ATOM 617 O O . ASP A 1 81 ? -3.152 5.080 0.176 1.00 75.69 81 ASP A O 1
ATOM 621 N N . THR A 1 82 ? -1.000 5.643 -0.122 1.00 74.81 82 THR A N 1
ATOM 622 C CA . THR A 1 82 ? -0.461 4.751 0.916 1.00 74.81 82 THR A CA 1
ATOM 623 C C . THR A 1 82 ? -0.856 5.259 2.292 1.00 74.81 82 THR A C 1
ATOM 625 O O . THR A 1 82 ? -1.300 4.481 3.133 1.00 74.81 82 THR A O 1
ATOM 628 N N . ASP A 1 83 ? -0.736 6.565 2.520 1.00 76.94 83 ASP A N 1
ATOM 629 C CA . ASP A 1 83 ? -1.091 7.171 3.798 1.00 76.94 83 ASP A CA 1
ATOM 630 C C . ASP A 1 83 ? -2.577 6.995 4.121 1.00 76.94 83 ASP A C 1
ATOM 632 O O . ASP A 1 83 ? -2.926 6.514 5.203 1.00 76.94 83 ASP A O 1
ATOM 636 N N . LEU A 1 84 ? -3.445 7.273 3.145 1.00 80.69 84 LEU A N 1
ATOM 637 C CA . LEU A 1 84 ? -4.882 7.073 3.274 1.00 80.69 84 LEU A CA 1
ATOM 638 C C . LEU A 1 84 ? -5.221 5.598 3.532 1.00 80.69 84 LEU A C 1
ATOM 640 O O . LEU A 1 84 ? -6.006 5.284 4.427 1.00 80.69 84 LEU A O 1
ATOM 644 N N . THR A 1 85 ? -4.604 4.675 2.790 1.00 83.69 85 THR A N 1
ATOM 645 C CA . THR A 1 85 ? -4.829 3.233 2.977 1.00 83.69 85 THR A CA 1
ATOM 646 C C . THR A 1 85 ? -4.417 2.786 4.384 1.00 83.69 85 THR A C 1
ATOM 648 O O . THR A 1 85 ? -5.162 2.069 5.058 1.00 83.69 85 THR A O 1
ATOM 651 N N . MET A 1 86 ? -3.259 3.244 4.869 1.00 81.06 86 MET A N 1
ATOM 652 C CA . MET A 1 86 ? -2.792 2.952 6.223 1.00 81.06 86 MET A CA 1
ATOM 653 C C . MET A 1 86 ? -3.719 3.543 7.290 1.00 81.06 86 MET A C 1
ATOM 655 O O . MET A 1 86 ? -4.029 2.857 8.265 1.00 81.06 86 MET A O 1
ATOM 659 N N . ALA A 1 87 ? -4.209 4.770 7.107 1.00 82.50 87 ALA A N 1
ATOM 660 C CA . ALA A 1 87 ? -5.167 5.393 8.017 1.00 82.50 87 ALA A CA 1
ATOM 661 C C . ALA A 1 87 ? -6.470 4.580 8.122 1.00 82.50 87 ALA A C 1
ATOM 663 O O . ALA A 1 87 ? -6.938 4.310 9.229 1.00 82.50 87 ALA A O 1
ATOM 664 N N . LEU A 1 88 ? -7.000 4.101 6.993 1.00 85.31 88 LEU A N 1
ATOM 665 C CA . LEU A 1 88 ? -8.188 3.244 6.956 1.00 85.31 88 LEU A CA 1
ATOM 666 C C . LEU A 1 88 ? -7.974 1.915 7.689 1.00 85.31 88 LEU A C 1
ATOM 668 O O . LEU A 1 88 ? -8.797 1.526 8.519 1.00 85.31 88 LEU A O 1
ATOM 672 N N . CYS A 1 89 ? -6.845 1.250 7.439 1.00 83.81 89 CYS A N 1
ATOM 673 C CA . CYS A 1 89 ? -6.473 0.022 8.142 1.00 83.81 89 CYS A CA 1
ATOM 674 C C . CYS A 1 89 ? -6.341 0.244 9.661 1.00 83.81 89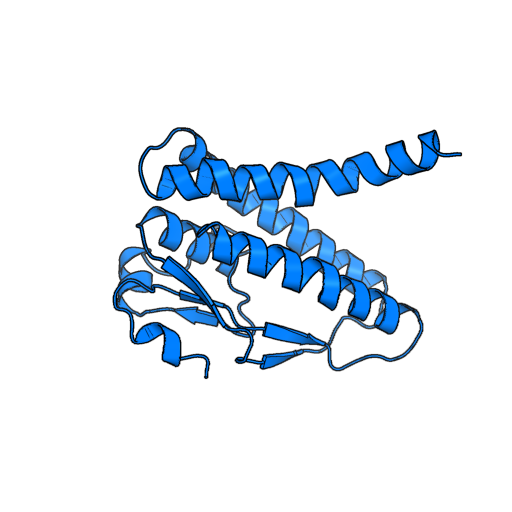 CYS A C 1
ATOM 676 O O . CYS A 1 89 ? -6.727 -0.617 10.453 1.00 83.81 89 CYS A O 1
ATOM 678 N N . ARG A 1 90 ? -5.823 1.403 10.096 1.00 81.12 90 ARG A N 1
ATOM 679 C CA . ARG A 1 90 ? -5.715 1.758 11.523 1.00 81.12 90 ARG A CA 1
ATOM 680 C C . ARG A 1 90 ? -7.068 2.012 12.179 1.00 81.12 90 ARG A C 1
ATOM 682 O O . ARG A 1 90 ? -7.239 1.614 13.328 1.00 81.12 90 ARG A O 1
ATOM 689 N N . ASP A 1 91 ? -8.003 2.614 11.449 1.00 83.75 91 ASP A N 1
ATOM 690 C CA . ASP A 1 91 ? -9.391 2.854 11.880 1.00 83.75 91 ASP A CA 1
ATOM 691 C C . ASP A 1 91 ? -10.255 1.571 11.838 1.00 83.75 91 ASP A C 1
ATOM 693 O O . ASP A 1 91 ? -11.431 1.574 12.189 1.00 83.75 91 ASP A O 1
ATOM 697 N N . GLY A 1 92 ? -9.664 0.432 11.450 1.00 84.00 92 GLY A N 1
ATOM 698 C CA . GLY A 1 92 ? -10.312 -0.880 11.476 1.00 84.00 92 GLY A CA 1
ATOM 699 C C . GLY A 1 92 ? -11.090 -1.235 10.214 1.00 84.00 92 GLY A C 1
ATOM 700 O O . GLY A 1 92 ? -11.738 -2.283 10.179 1.00 84.00 92 GLY A O 1
ATOM 701 N N . TRP A 1 93 ? -11.009 -0.412 9.169 1.00 87.81 93 TRP A N 1
ATOM 702 C CA . TRP A 1 93 ? -11.575 -0.752 7.871 1.00 87.81 93 TRP A CA 1
ATOM 703 C C . TRP A 1 93 ? -10.783 -1.867 7.203 1.00 87.81 93 TRP A C 1
ATOM 705 O O . TRP A 1 93 ? -9.554 -1.921 7.275 1.00 87.81 93 TRP A O 1
ATOM 715 N N . ARG A 1 94 ? -11.498 -2.742 6.494 1.00 87.19 94 ARG A N 1
ATOM 716 C CA . ARG A 1 94 ? -10.870 -3.758 5.651 1.00 87.19 94 ARG A CA 1
ATOM 717 C C . ARG A 1 94 ? -10.577 -3.166 4.281 1.00 87.19 94 ARG A C 1
ATOM 719 O O . ARG A 1 94 ? -11.437 -2.521 3.674 1.00 87.19 94 ARG A O 1
ATOM 726 N N . VAL A 1 95 ? -9.364 -3.408 3.807 1.00 86.62 95 VAL A N 1
ATOM 727 C CA . VAL A 1 95 ? -8.925 -3.072 2.456 1.00 86.62 95 VAL A CA 1
ATOM 728 C C . VAL A 1 95 ? -8.730 -4.381 1.719 1.00 86.62 95 VAL A C 1
ATOM 730 O O . VAL A 1 95 ? -7.990 -5.232 2.208 1.00 86.62 95 VAL A O 1
ATOM 733 N N . VAL A 1 96 ? -9.410 -4.539 0.585 1.00 87.06 96 VAL A N 1
ATOM 734 C CA . VAL A 1 96 ? -9.385 -5.794 -0.174 1.00 87.06 96 VAL A CA 1
ATOM 735 C C . VAL A 1 96 ? -8.805 -5.616 -1.565 1.00 87.06 96 VAL A C 1
ATOM 737 O O . VAL A 1 96 ? -8.923 -4.545 -2.163 1.00 87.06 96 VAL A O 1
ATOM 740 N N . TYR A 1 97 ? -8.208 -6.672 -2.099 1.00 84.31 97 TYR A N 1
ATOM 741 C CA . TYR A 1 97 ? -7.734 -6.725 -3.475 1.00 84.31 97 TYR A CA 1
ATOM 742 C C . TYR A 1 97 ? -8.758 -7.406 -4.393 1.00 84.31 97 TYR A C 1
ATOM 744 O O . TYR A 1 97 ? -9.246 -8.493 -4.098 1.00 84.31 97 TYR A O 1
ATOM 752 N N . GLN A 1 98 ? -9.080 -6.770 -5.522 1.00 85.62 98 GLN A N 1
ATOM 753 C CA . GLN A 1 98 ? -9.973 -7.311 -6.544 1.00 85.62 98 GLN A CA 1
ATOM 754 C C . GLN A 1 98 ? -9.207 -7.541 -7.851 1.00 85.62 98 GLN A C 1
ATOM 756 O O . GLN A 1 98 ? -8.946 -6.606 -8.611 1.00 85.62 98 GLN A O 1
ATOM 761 N N . GLU A 1 99 ? -8.880 -8.803 -8.122 1.00 79.94 99 GLU A N 1
ATOM 762 C CA . GLU A 1 99 ? -8.060 -9.217 -9.267 1.00 79.94 99 GLU A CA 1
ATOM 763 C C . GLU A 1 99 ? -8.743 -8.946 -10.619 1.00 79.94 99 GLU A C 1
ATOM 765 O O . GLU A 1 99 ? -8.081 -8.538 -11.578 1.00 79.94 99 GLU A O 1
ATOM 770 N N . ASP A 1 100 ? -10.071 -9.098 -10.674 1.00 82.00 100 ASP A N 1
ATOM 771 C CA . ASP A 1 100 ? -10.881 -8.900 -11.885 1.00 82.00 100 ASP A CA 1
ATOM 772 C C . ASP A 1 100 ? -11.021 -7.425 -12.290 1.00 82.00 100 ASP A C 1
ATOM 774 O O . ASP A 1 100 ? -11.450 -7.106 -13.400 1.00 82.00 100 ASP A O 1
ATOM 778 N N . ALA A 1 101 ? -10.713 -6.494 -11.384 1.00 82.00 101 ALA A N 1
ATOM 779 C CA . ALA A 1 101 ? -10.741 -5.070 -11.679 1.00 82.00 101 ALA A CA 1
ATOM 780 C C . ALA A 1 101 ? -9.401 -4.675 -12.304 1.00 82.00 101 ALA A C 1
ATOM 782 O O . ALA A 1 101 ? -8.455 -4.378 -11.584 1.00 82.00 101 ALA A O 1
ATOM 783 N N . VAL A 1 102 ? -9.313 -4.687 -13.637 1.00 81.31 102 VAL A N 1
ATOM 784 C CA . VAL A 1 102 ? -8.063 -4.414 -14.364 1.00 81.31 102 VAL A CA 1
ATOM 785 C C . VAL A 1 102 ? -8.032 -2.990 -14.921 1.00 81.31 102 VAL A C 1
ATOM 787 O O . VAL A 1 102 ? -8.940 -2.597 -15.651 1.00 81.31 102 VAL A O 1
ATOM 790 N N . ALA A 1 103 ? -6.955 -2.249 -14.649 1.00 81.38 103 ALA A N 1
ATOM 791 C CA . ALA A 1 103 ? -6.618 -1.006 -15.348 1.00 81.38 103 ALA A CA 1
ATOM 792 C C . ALA A 1 103 ? -5.326 -1.178 -16.140 1.00 81.38 103 ALA A C 1
ATOM 794 O O . ALA A 1 103 ? -4.336 -1.697 -15.624 1.00 81.38 103 ALA A O 1
ATOM 795 N N . TRP A 1 104 ? -5.326 -0.709 -17.383 1.00 78.88 104 TRP A N 1
ATOM 796 C CA . TRP A 1 104 ? -4.142 -0.721 -18.233 1.00 78.88 104 TRP A CA 1
ATOM 797 C C . TRP A 1 104 ? -3.362 0.577 -18.060 1.00 78.88 104 TRP A C 1
ATOM 799 O O . TRP A 1 104 ? -3.930 1.660 -18.163 1.00 78.88 104 TRP A O 1
ATOM 809 N N . THR A 1 105 ? -2.064 0.464 -17.786 1.00 74.44 105 THR A N 1
ATOM 810 C CA . THR A 1 105 ? -1.164 1.606 -17.604 1.00 74.44 105 THR A CA 1
ATOM 811 C C . THR A 1 105 ? 0.077 1.481 -18.481 1.00 74.44 105 THR A C 1
ATOM 813 O O . THR A 1 105 ? 0.500 0.379 -18.855 1.00 74.44 105 THR A O 1
ATOM 816 N N . GLU A 1 106 ? 0.664 2.619 -18.829 1.00 73.38 106 GLU A N 1
ATOM 817 C CA . GLU A 1 106 ? 1.912 2.690 -19.576 1.00 73.38 106 GLU A CA 1
ATOM 818 C C . GLU A 1 106 ? 3.099 2.701 -18.608 1.00 73.38 106 GLU A C 1
ATOM 820 O O . GLU A 1 106 ? 3.217 3.569 -17.743 1.00 73.38 106 GLU A O 1
ATOM 825 N N . ALA A 1 107 ? 3.996 1.721 -18.744 1.00 68.50 107 ALA A N 1
ATOM 826 C CA . ALA A 1 107 ? 5.243 1.710 -17.988 1.00 68.50 107 ALA A CA 1
ATOM 827 C C . ALA A 1 107 ? 6.268 2.675 -18.608 1.00 68.50 107 ALA A C 1
ATOM 829 O O . ALA A 1 107 ? 6.277 2.876 -19.828 1.00 68.50 107 ALA A O 1
ATOM 830 N N . PRO A 1 108 ? 7.169 3.254 -17.796 1.00 66.12 108 PRO A N 1
ATOM 831 C CA . PRO A 1 108 ? 8.232 4.102 -18.310 1.00 66.12 108 PRO A CA 1
ATOM 832 C C . PRO A 1 108 ? 9.162 3.326 -19.254 1.00 66.12 108 PRO A C 1
ATOM 834 O O . PRO A 1 108 ? 9.788 2.342 -18.865 1.00 66.12 108 PRO A O 1
ATOM 837 N N . ALA A 1 109 ? 9.299 3.824 -20.485 1.00 66.75 109 ALA A N 1
ATOM 838 C CA . ALA A 1 109 ? 10.107 3.207 -21.541 1.00 66.75 109 ALA A CA 1
ATOM 839 C C . ALA A 1 109 ? 11.627 3.440 -21.401 1.00 66.75 109 ALA A C 1
ATOM 841 O O . ALA A 1 109 ? 12.408 2.903 -22.182 1.00 66.75 109 ALA A O 1
ATOM 842 N N . THR A 1 110 ? 12.067 4.245 -20.427 1.00 71.31 110 THR A N 1
ATOM 843 C CA . THR A 1 110 ? 13.484 4.586 -20.227 1.00 71.31 110 THR A CA 1
ATOM 844 C C . THR A 1 110 ? 13.961 4.255 -18.816 1.00 71.31 110 THR A C 1
ATOM 846 O O . THR A 1 110 ? 13.233 4.436 -17.838 1.00 71.31 110 THR A O 1
ATOM 849 N N . LEU A 1 111 ? 15.226 3.834 -18.700 1.00 69.81 111 LEU A N 1
ATOM 850 C CA . LEU A 1 111 ? 15.889 3.546 -17.419 1.00 69.81 111 LEU A CA 1
ATOM 851 C C . LEU A 1 111 ? 15.844 4.744 -16.455 1.00 69.81 111 LEU A C 1
ATOM 853 O O . LEU A 1 111 ? 15.575 4.572 -15.271 1.00 69.81 111 LEU A O 1
ATOM 857 N N . GLY A 1 112 ? 16.027 5.970 -16.956 1.00 73.56 112 GLY A N 1
ATOM 858 C CA . GLY A 1 112 ? 15.958 7.180 -16.128 1.00 73.56 112 GLY A CA 1
ATOM 859 C C . GLY A 1 112 ? 14.549 7.491 -15.603 1.00 73.56 112 GLY A C 1
ATOM 860 O O . GLY A 1 112 ? 14.388 7.985 -14.485 1.00 73.56 112 GLY A O 1
ATOM 861 N N . ALA A 1 113 ? 13.500 7.194 -16.376 1.00 71.81 113 ALA A N 1
ATOM 862 C CA . ALA A 1 113 ? 12.123 7.318 -15.899 1.00 71.81 113 ALA A CA 1
ATOM 863 C C . ALA A 1 113 ? 11.770 6.207 -14.895 1.00 71.81 113 ALA A C 1
ATOM 865 O O . ALA A 1 113 ? 11.141 6.494 -13.875 1.00 71.81 113 ALA A O 1
ATOM 866 N N . LEU A 1 114 ? 12.251 4.980 -15.129 1.00 71.00 114 LEU A N 1
ATOM 867 C CA . LEU A 1 114 ? 12.124 3.867 -14.188 1.00 71.00 114 LEU A CA 1
ATOM 868 C C . LEU A 1 114 ? 12.800 4.186 -12.848 1.00 71.00 114 LEU A C 1
ATOM 870 O O . LEU A 1 114 ? 12.181 4.022 -11.801 1.00 71.00 114 LEU A O 1
ATOM 874 N N . TRP A 1 115 ? 14.027 4.714 -12.869 1.00 71.50 115 TRP A N 1
ATOM 875 C CA . TRP A 1 115 ? 14.754 5.098 -11.658 1.00 71.50 115 TRP A CA 1
ATOM 876 C C . TRP A 1 115 ? 13.989 6.136 -10.832 1.00 71.50 115 TRP A C 1
ATOM 878 O O . TRP A 1 115 ? 13.791 5.958 -9.633 1.00 71.50 115 TRP A O 1
ATOM 888 N N . ARG A 1 116 ? 13.471 7.190 -11.477 1.00 74.38 116 ARG A N 1
ATOM 889 C CA . ARG A 1 116 ? 12.652 8.210 -10.799 1.00 74.38 116 ARG A CA 1
ATOM 890 C C . ARG A 1 116 ? 11.356 7.638 -10.226 1.00 74.38 116 ARG A C 1
ATOM 892 O O . ARG A 1 116 ? 10.912 8.081 -9.169 1.00 74.38 116 ARG A O 1
ATOM 899 N N . GLN A 1 117 ? 10.730 6.675 -10.902 1.00 68.38 117 GLN A N 1
ATOM 900 C CA . GLN A 1 117 ? 9.546 5.993 -10.378 1.00 68.38 117 GLN A CA 1
ATOM 901 C C . GLN A 1 117 ? 9.891 5.167 -9.133 1.00 68.38 117 GLN A C 1
ATOM 903 O O . GLN A 1 117 ? 9.225 5.315 -8.113 1.00 68.38 117 GLN A O 1
ATOM 908 N N . ARG A 1 118 ? 10.965 4.371 -9.187 1.00 75.44 118 ARG A N 1
ATOM 909 C CA . ARG A 1 118 ? 11.429 3.552 -8.057 1.00 75.44 118 ARG A CA 1
ATOM 910 C C . ARG A 1 118 ? 11.840 4.394 -6.865 1.00 75.44 118 ARG A C 1
ATOM 912 O O . ARG A 1 118 ? 11.433 4.093 -5.751 1.00 75.44 118 ARG A O 1
ATOM 919 N N . TYR A 1 119 ? 12.564 5.483 -7.107 1.00 73.50 119 TYR A N 1
ATOM 920 C CA . TYR A 1 119 ? 12.939 6.418 -6.057 1.00 73.50 119 TYR A CA 1
ATOM 921 C C . TYR A 1 119 ? 11.704 6.968 -5.335 1.00 73.50 119 TYR A C 1
ATOM 923 O O . TYR A 1 119 ? 11.636 6.904 -4.112 1.00 73.50 119 TYR A O 1
ATOM 931 N N . ARG A 1 120 ? 10.690 7.430 -6.083 1.00 73.81 120 ARG A N 1
ATOM 932 C CA . ARG A 1 120 ? 9.434 7.916 -5.490 1.00 73.81 120 ARG A CA 1
ATOM 933 C C . ARG A 1 120 ? 8.696 6.833 -4.711 1.00 73.81 120 ARG A C 1
ATOM 935 O O .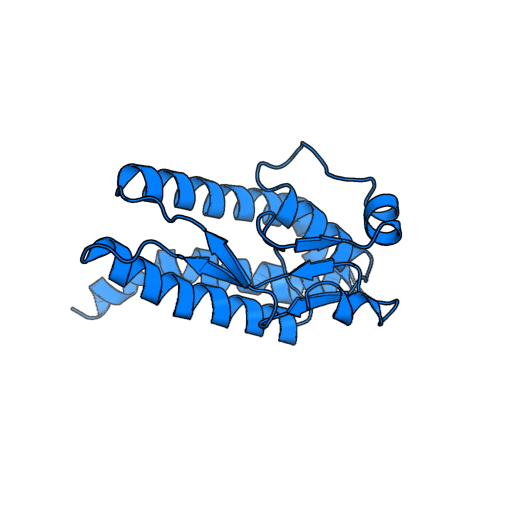 ARG A 1 120 ? 8.171 7.131 -3.646 1.00 73.81 120 ARG A O 1
ATOM 942 N N . TRP A 1 121 ? 8.659 5.600 -5.213 1.00 73.38 121 TRP A N 1
ATOM 943 C CA . TRP A 1 121 ? 8.007 4.490 -4.517 1.00 73.38 121 TRP A CA 1
ATOM 944 C C . TRP A 1 121 ? 8.720 4.139 -3.214 1.00 73.38 121 TRP A C 1
ATOM 946 O O . TRP A 1 121 ? 8.080 4.130 -2.169 1.00 73.38 121 TRP A O 1
ATOM 956 N N . CYS A 1 122 ? 10.039 3.937 -3.241 1.00 73.50 122 CYS A N 1
ATOM 957 C CA . CYS A 1 122 ? 10.807 3.629 -2.035 1.00 73.50 122 CYS A CA 1
ATOM 958 C C . CYS A 1 122 ? 10.733 4.770 -1.014 1.00 73.50 122 CYS A C 1
ATOM 960 O O . CYS A 1 122 ? 10.473 4.536 0.165 1.00 73.50 122 CYS A O 1
ATOM 962 N N . TYR A 1 123 ? 10.919 6.012 -1.466 1.00 75.62 123 TYR A N 1
ATOM 963 C CA . TYR A 1 123 ? 10.875 7.181 -0.593 1.00 75.62 123 TYR A CA 1
ATOM 964 C C . TYR A 1 123 ? 9.477 7.405 0.001 1.00 75.62 123 TYR A C 1
ATOM 966 O O . TYR A 1 123 ? 9.348 7.614 1.205 1.00 75.62 123 TYR A O 1
ATOM 974 N N . GLY A 1 124 ? 8.423 7.288 -0.812 1.00 72.56 124 GLY A N 1
ATOM 975 C CA . GLY A 1 124 ? 7.035 7.406 -0.365 1.00 72.56 124 GLY A CA 1
ATOM 976 C C . GLY A 1 124 ? 6.637 6.313 0.629 1.00 72.56 124 GLY A C 1
ATOM 977 O O . GLY A 1 124 ? 6.026 6.616 1.654 1.00 72.56 124 GLY A O 1
ATOM 978 N N . THR A 1 125 ? 7.048 5.062 0.393 1.00 74.44 125 THR A N 1
ATOM 979 C CA . THR A 1 125 ? 6.852 3.971 1.359 1.00 74.44 125 THR A CA 1
ATOM 980 C C . THR A 1 125 ? 7.550 4.281 2.681 1.00 74.44 125 THR A C 1
ATOM 982 O O . THR A 1 125 ? 6.930 4.157 3.735 1.00 74.44 125 THR A O 1
ATOM 985 N N . LEU A 1 126 ? 8.809 4.731 2.654 1.00 77.94 126 LEU A N 1
ATOM 986 C CA . LEU A 1 126 ? 9.551 5.086 3.869 1.00 77.94 126 LEU A CA 1
ATOM 987 C C . LEU A 1 126 ? 8.882 6.228 4.646 1.00 77.94 126 LEU A C 1
ATOM 989 O O . LEU A 1 126 ? 8.769 6.144 5.870 1.00 77.94 126 LEU A O 1
ATOM 993 N N . GLN A 1 127 ? 8.395 7.263 3.955 1.00 78.69 127 GLN A N 1
ATOM 994 C CA . GLN A 1 127 ? 7.649 8.357 4.583 1.00 78.69 127 GLN A CA 1
ATOM 995 C C . GLN A 1 127 ? 6.374 7.854 5.272 1.00 78.69 127 GLN A C 1
ATOM 997 O O . GLN A 1 127 ? 6.139 8.180 6.438 1.00 78.69 127 GLN A O 1
ATOM 1002 N N . ALA A 1 128 ? 5.584 7.020 4.591 1.00 75.88 128 ALA A N 1
ATOM 1003 C CA . ALA A 1 128 ? 4.360 6.454 5.152 1.00 75.88 128 ALA A CA 1
ATOM 1004 C C . ALA A 1 128 ? 4.653 5.526 6.345 1.00 75.88 128 ALA A C 1
ATOM 1006 O O . ALA A 1 128 ? 4.029 5.653 7.400 1.00 75.88 128 ALA A O 1
ATOM 1007 N N . MET A 1 129 ? 5.662 4.653 6.233 1.00 78.88 129 MET A N 1
ATOM 1008 C CA . MET A 1 129 ? 6.106 3.796 7.337 1.00 78.88 129 MET A CA 1
ATOM 1009 C C . MET A 1 129 ? 6.545 4.620 8.549 1.00 78.88 129 MET A C 1
ATOM 1011 O O . MET A 1 129 ? 6.185 4.296 9.681 1.00 78.88 129 MET A O 1
ATOM 1015 N N . TRP A 1 130 ? 7.292 5.705 8.327 1.00 81.06 130 TRP A N 1
ATOM 1016 C CA . TRP A 1 130 ? 7.737 6.589 9.398 1.00 81.06 130 TRP A CA 1
ATOM 1017 C C . TRP A 1 130 ? 6.568 7.311 10.067 1.00 81.06 130 TRP A C 1
ATOM 1019 O O . TRP A 1 130 ? 6.507 7.353 11.298 1.00 81.06 130 TRP A O 1
ATOM 1029 N N . LYS A 1 131 ? 5.618 7.845 9.291 1.00 80.12 131 LYS A N 1
ATOM 1030 C CA . LYS A 1 131 ? 4.410 8.508 9.810 1.00 80.12 131 LYS A CA 1
ATOM 1031 C C . LYS A 1 131 ? 3.566 7.547 10.648 1.00 80.12 131 LYS A C 1
ATOM 1033 O O . LYS A 1 131 ? 3.16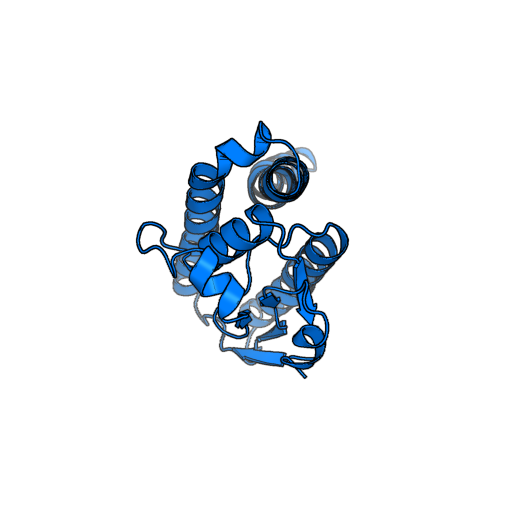0 7.880 11.762 1.00 80.12 131 LYS A O 1
ATOM 1038 N N . HIS A 1 132 ? 3.392 6.315 10.174 1.00 78.94 132 HIS A N 1
ATOM 1039 C CA . HIS A 1 132 ? 2.583 5.296 10.843 1.00 78.94 132 HIS A CA 1
ATOM 1040 C C . HIS A 1 132 ? 3.349 4.414 11.832 1.00 78.94 132 HIS A C 1
ATOM 1042 O O . HIS A 1 132 ? 2.747 3.506 12.398 1.00 78.94 132 HIS A O 1
ATOM 1048 N N . ARG A 1 133 ? 4.623 4.697 12.139 1.00 80.06 133 ARG A N 1
ATOM 1049 C CA . ARG A 1 133 ? 5.469 3.870 13.030 1.00 80.06 133 ARG A CA 1
ATOM 1050 C C . ARG A 1 133 ? 4.866 3.605 14.412 1.00 80.06 133 ARG A C 1
ATOM 1052 O O . ARG A 1 133 ? 5.095 2.551 14.998 1.00 80.06 133 ARG A O 1
ATOM 1059 N N . SER A 1 134 ? 4.043 4.530 14.912 1.00 79.69 134 SER A N 1
ATOM 1060 C CA . SER A 1 134 ? 3.305 4.373 16.174 1.00 79.69 134 SER A CA 1
ATOM 1061 C C . SER A 1 134 ? 2.345 3.178 16.169 1.00 79.69 134 SER A C 1
ATOM 1063 O O . SER A 1 134 ? 1.996 2.673 17.229 1.00 79.69 134 SER A O 1
ATOM 1065 N N . ALA A 1 135 ? 1.946 2.679 14.995 1.00 80.00 135 ALA A N 1
ATOM 1066 C CA . ALA A 1 135 ? 1.135 1.475 14.851 1.00 80.00 135 ALA A CA 1
ATOM 1067 C C . ALA A 1 135 ? 1.828 0.220 15.412 1.00 80.00 135 ALA A C 1
ATOM 1069 O O . ALA A 1 135 ? 1.144 -0.721 15.799 1.00 80.00 135 ALA A O 1
ATOM 1070 N N . LEU A 1 136 ? 3.166 0.192 15.497 1.00 77.69 136 LEU A N 1
ATOM 1071 C CA . LEU A 1 136 ? 3.915 -0.958 16.025 1.00 77.69 136 LEU A CA 1
ATOM 1072 C C . LEU A 1 136 ? 3.649 -1.210 17.514 1.00 77.69 136 LEU A C 1
ATOM 1074 O O . LEU A 1 136 ? 3.623 -2.362 17.948 1.00 77.69 136 LEU A O 1
ATOM 1078 N N . THR A 1 137 ? 3.434 -0.145 18.285 1.00 79.19 137 THR A N 1
ATOM 1079 C CA . THR A 1 137 ? 3.227 -0.207 19.739 1.00 79.19 137 THR A CA 1
ATOM 1080 C C . THR A 1 137 ? 1.751 -0.175 20.135 1.00 79.19 137 THR A C 1
ATOM 1082 O O . THR A 1 137 ? 1.423 -0.374 21.302 1.00 79.19 137 THR A O 1
ATOM 1085 N N . GLN A 1 138 ? 0.845 0.035 19.178 1.00 81.50 138 GLN A N 1
ATOM 1086 C CA . GLN A 1 138 ? -0.596 0.073 19.416 1.00 81.50 138 GLN A CA 1
ATOM 1087 C C . GLN A 1 138 ? -1.231 -1.331 19.412 1.00 81.50 138 GLN A C 1
ATOM 1089 O O . GLN A 1 138 ? -0.710 -2.305 18.855 1.00 81.50 138 GLN A O 1
ATOM 1094 N N . SER A 1 139 ? -2.389 -1.446 20.063 1.00 75.69 139 SER A N 1
ATOM 1095 C CA . SER A 1 139 ? -3.245 -2.638 20.057 1.00 75.69 139 SER A CA 1
ATOM 1096 C C . SER A 1 139 ? -4.374 -2.506 19.019 1.00 75.69 139 SER A C 1
ATOM 1098 O O . SER A 1 139 ? -4.564 -1.454 18.410 1.00 75.69 139 SER A O 1
ATOM 1100 N N . GLY A 1 140 ? -5.095 -3.598 18.744 1.00 81.56 140 GLY A N 1
ATOM 1101 C CA . GLY A 1 140 ? -6.207 -3.603 17.783 1.00 81.56 140 GLY A CA 1
ATOM 1102 C C . GLY A 1 140 ? -5.780 -3.583 16.308 1.00 81.56 140 GLY A C 1
ATOM 1103 O O . GLY A 1 140 ? -4.738 -4.134 15.940 1.00 81.56 140 GLY A O 1
ATOM 1104 N N . ALA A 1 141 ? -6.610 -2.978 15.453 1.00 78.06 141 ALA A N 1
ATOM 1105 C CA . ALA A 1 141 ? -6.410 -2.944 14.001 1.00 78.06 141 ALA A CA 1
ATOM 1106 C C . ALA A 1 141 ? -5.132 -2.190 13.594 1.00 78.06 141 ALA A C 1
ATOM 1108 O O . ALA A 1 141 ? -4.356 -2.688 12.777 1.00 78.06 141 ALA A O 1
ATOM 1109 N N . ALA A 1 142 ? -4.837 -1.069 14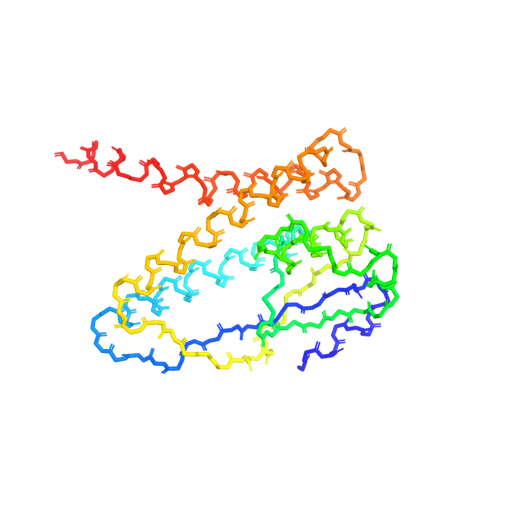.261 1.00 76.62 142 ALA A N 1
ATOM 1110 C CA . ALA A 1 142 ? -3.575 -0.354 14.095 1.00 76.62 142 ALA A CA 1
ATOM 1111 C C . ALA A 1 142 ? -2.360 -1.242 14.420 1.00 76.62 142 ALA A C 1
ATOM 1113 O O . ALA A 1 142 ? -1.417 -1.309 13.636 1.00 76.62 142 ALA A O 1
ATOM 1114 N N . GLY A 1 143 ? -2.423 -2.015 15.509 1.00 77.00 143 GLY A N 1
ATOM 1115 C CA . GLY A 1 143 ? -1.388 -2.991 15.864 1.00 77.00 143 GLY A CA 1
ATOM 1116 C C . GLY A 1 143 ? -1.199 -4.110 14.835 1.00 77.00 143 GLY A C 1
ATOM 1117 O O . GLY A 1 143 ? -0.074 -4.568 14.622 1.00 77.00 143 GLY A O 1
ATOM 1118 N N . LYS A 1 144 ? -2.282 -4.555 14.176 1.00 79.19 144 LYS A N 1
ATOM 1119 C CA . LYS A 1 144 ? -2.227 -5.554 13.092 1.00 79.19 144 LYS A CA 1
ATOM 1120 C C . LYS A 1 144 ? -1.472 -4.990 11.883 1.00 79.19 144 LYS A C 1
ATOM 1122 O O . LYS A 1 144 ? -0.551 -5.650 11.402 1.00 79.19 144 LYS A O 1
ATOM 1127 N N . LEU A 1 145 ? -1.804 -3.772 11.445 1.00 79.50 145 LEU A N 1
ATOM 1128 C CA . LEU A 1 145 ? -1.098 -3.090 10.355 1.00 79.50 145 LEU A CA 1
ATOM 1129 C C . LEU A 1 145 ? 0.380 -2.866 10.698 1.00 79.50 145 LEU A C 1
ATOM 1131 O O . LEU A 1 145 ? 1.246 -3.151 9.877 1.00 79.50 145 LEU A O 1
ATOM 1135 N N . GLY A 1 146 ? 0.675 -2.412 11.919 1.00 77.81 146 GLY A N 1
ATOM 1136 C CA . GLY A 1 146 ? 2.045 -2.207 12.377 1.00 77.81 146 GLY A CA 1
ATOM 1137 C C . GLY A 1 146 ? 2.860 -3.500 12.349 1.00 77.81 146 GLY A C 1
ATOM 1138 O O . GLY A 1 146 ? 3.860 -3.600 11.646 1.00 77.81 146 GLY A O 1
ATOM 1139 N N . ARG A 1 147 ? 2.422 -4.524 13.087 1.00 80.38 147 ARG A N 1
ATOM 1140 C CA . ARG A 1 147 ? 3.199 -5.763 13.261 1.00 80.38 147 ARG A CA 1
ATOM 1141 C C . ARG A 1 147 ? 3.273 -6.639 12.016 1.00 80.38 147 ARG A C 1
ATOM 1143 O O . ARG A 1 147 ? 4.240 -7.374 11.875 1.00 80.38 147 ARG A O 1
ATOM 1150 N N . ARG A 1 148 ? 2.259 -6.613 11.147 1.00 81.19 148 ARG A N 1
ATOM 1151 C CA . ARG A 1 148 ? 2.244 -7.426 9.919 1.00 81.19 148 ARG A CA 1
ATOM 1152 C C . ARG A 1 148 ? 2.664 -6.608 8.708 1.00 81.19 148 ARG A C 1
ATOM 1154 O O . ARG A 1 148 ? 3.619 -6.969 8.039 1.00 81.19 148 ARG A O 1
ATOM 1161 N N . GLY A 1 149 ? 1.975 -5.497 8.455 1.00 77.00 149 GLY A N 1
ATOM 1162 C CA . GLY A 1 149 ? 2.207 -4.639 7.291 1.00 77.00 149 GLY A CA 1
ATOM 1163 C C . GLY A 1 149 ? 3.568 -3.946 7.327 1.00 77.00 149 GLY A C 1
ATOM 1164 O O . GLY A 1 149 ? 4.362 -4.138 6.412 1.00 77.00 149 GLY A O 1
ATOM 1165 N N . LEU A 1 150 ? 3.883 -3.190 8.388 1.00 78.38 150 LEU A N 1
ATOM 1166 C CA . LEU A 1 150 ? 5.156 -2.449 8.447 1.00 78.38 150 LEU A CA 1
ATOM 1167 C C . LEU A 1 150 ? 6.370 -3.378 8.549 1.00 78.38 150 LEU A C 1
ATOM 1169 O O . LEU A 1 150 ? 7.395 -3.099 7.933 1.00 78.38 150 LEU A O 1
ATOM 1173 N N . VAL A 1 151 ? 6.260 -4.490 9.282 1.00 79.50 151 VAL A N 1
ATOM 1174 C CA . VAL A 1 151 ? 7.339 -5.490 9.356 1.00 79.50 151 VAL A CA 1
ATOM 1175 C C . VAL A 1 151 ? 7.563 -6.148 7.998 1.00 79.50 151 VAL A C 1
ATOM 1177 O O . VAL A 1 151 ? 8.707 -6.286 7.580 1.00 79.50 151 VAL A O 1
ATOM 1180 N N . TYR A 1 152 ? 6.498 -6.500 7.273 1.00 78.50 152 TYR A N 1
ATOM 1181 C CA . TYR A 1 152 ? 6.636 -7.057 5.929 1.00 78.50 152 TYR A CA 1
ATOM 1182 C C . TYR A 1 152 ? 7.284 -6.056 4.965 1.00 78.50 152 TYR A C 1
ATOM 1184 O O . TYR A 1 152 ? 8.230 -6.411 4.267 1.00 78.50 152 TYR A O 1
ATOM 1192 N N . LEU A 1 153 ? 6.834 -4.795 4.964 1.00 76.50 153 LEU A N 1
ATOM 1193 C CA . LEU A 1 153 ? 7.441 -3.740 4.146 1.00 76.50 153 LEU A CA 1
ATOM 1194 C C . LEU A 1 153 ? 8.930 -3.559 4.470 1.00 76.50 153 LEU A C 1
ATOM 1196 O O . LEU A 1 153 ? 9.752 -3.448 3.564 1.00 76.50 153 LEU A O 1
ATOM 1200 N N . LEU A 1 154 ? 9.295 -3.597 5.755 1.00 78.56 154 LEU A N 1
ATOM 1201 C CA . LEU A 1 154 ? 10.689 -3.514 6.181 1.00 78.56 154 LEU A CA 1
ATOM 1202 C C . LEU A 1 154 ? 11.515 -4.710 5.691 1.00 78.56 154 LEU A C 1
ATOM 1204 O O . LEU A 1 154 ? 12.604 -4.523 5.157 1.00 78.56 154 LEU A O 1
ATOM 1208 N N . LEU A 1 155 ? 11.014 -5.933 5.864 1.00 73.75 155 LEU A N 1
ATOM 1209 C CA . LEU A 1 155 ? 11.757 -7.148 5.530 1.00 73.75 155 LEU A CA 1
ATOM 1210 C C . LEU A 1 155 ? 11.884 -7.351 4.017 1.00 73.75 155 LEU A C 1
ATOM 1212 O O . LEU A 1 155 ? 12.986 -7.547 3.514 1.00 73.75 155 LEU A O 1
ATOM 1216 N N . PHE A 1 156 ? 10.773 -7.288 3.286 1.00 71.81 156 PHE A N 1
ATOM 1217 C CA . PHE A 1 156 ? 10.730 -7.691 1.880 1.00 71.81 156 PHE A CA 1
ATOM 1218 C C . PHE A 1 156 ? 10.942 -6.534 0.910 1.00 71.81 156 PHE A C 1
ATOM 1220 O O . PHE A 1 156 ? 11.478 -6.743 -0.174 1.00 71.81 156 PHE A O 1
ATOM 1227 N N . GLN A 1 157 ? 10.571 -5.311 1.292 1.00 71.12 157 GLN A N 1
ATOM 1228 C CA . GLN A 1 157 ? 10.696 -4.148 0.412 1.00 71.12 157 GLN A CA 1
ATOM 1229 C C . GLN A 1 157 ? 11.964 -3.327 0.667 1.00 71.12 157 GLN A C 1
ATOM 1231 O O . GLN A 1 157 ? 12.414 -2.625 -0.236 1.00 71.12 157 GLN A O 1
ATOM 1236 N N . ILE A 1 158 ? 12.549 -3.414 1.869 1.00 71.94 158 ILE A N 1
ATOM 1237 C CA . ILE A 1 158 ? 13.754 -2.658 2.241 1.00 71.94 158 ILE A CA 1
ATOM 1238 C C . ILE A 1 158 ? 14.949 -3.589 2.458 1.00 71.94 158 ILE A C 1
ATOM 1240 O O . ILE A 1 158 ? 15.952 -3.447 1.767 1.00 71.94 158 ILE A O 1
ATOM 1244 N N . LEU A 1 159 ? 14.865 -4.544 3.388 1.00 73.25 159 LEU A N 1
ATOM 1245 C CA . LEU A 1 159 ? 15.999 -5.402 3.752 1.00 73.25 159 LEU A CA 1
ATOM 1246 C C . LEU A 1 159 ? 16.381 -6.374 2.636 1.00 73.25 159 LEU A C 1
ATOM 1248 O O . LEU A 1 159 ? 17.557 -6.465 2.304 1.00 73.25 159 LEU A O 1
ATOM 1252 N N . LEU A 1 160 ? 15.415 -7.069 2.033 1.00 73.44 160 LEU A N 1
ATOM 1253 C CA . LEU A 1 160 ? 15.698 -8.060 0.993 1.00 73.44 160 LEU A CA 1
ATOM 1254 C C . LEU A 1 160 ? 16.432 -7.448 -0.221 1.00 73.44 160 LEU A C 1
ATOM 1256 O O . LEU A 1 160 ? 17.487 -7.973 -0.568 1.00 73.44 160 LEU A O 1
ATOM 1260 N N . PRO A 1 161 ? 15.996 -6.322 -0.828 1.00 70.69 161 PRO A N 1
ATOM 1261 C CA . PRO A 1 161 ? 16.727 -5.714 -1.943 1.00 70.69 161 PRO A CA 1
ATOM 1262 C C . PRO A 1 161 ? 18.078 -5.118 -1.534 1.00 70.69 161 PRO A C 1
ATOM 1264 O O . PRO A 1 161 ? 18.986 -5.055 -2.355 1.00 70.69 161 PRO A O 1
ATOM 1267 N N . LEU A 1 162 ? 18.222 -4.672 -0.281 1.00 71.19 162 LEU A N 1
ATOM 1268 C CA . LEU A 1 162 ? 19.484 -4.144 0.242 1.00 71.19 162 LEU A CA 1
ATOM 1269 C C . LEU A 1 162 ? 20.517 -5.259 0.469 1.00 71.19 162 LEU A C 1
ATOM 1271 O O . LEU A 1 162 ? 21.712 -5.045 0.280 1.00 71.19 162 LEU A O 1
ATOM 1275 N N . LEU A 1 163 ? 20.051 -6.441 0.880 1.00 72.00 163 LEU A N 1
ATOM 1276 C CA . LEU A 1 163 ? 20.881 -7.614 1.145 1.00 72.00 163 LEU A CA 1
ATOM 1277 C C . LEU A 1 163 ? 21.124 -8.466 -0.105 1.00 72.00 163 LEU A C 1
ATOM 1279 O O . LEU A 1 163 ? 22.132 -9.164 -0.148 1.00 72.00 163 LEU A O 1
ATOM 1283 N N . ALA A 1 164 ? 20.261 -8.395 -1.123 1.00 71.88 164 ALA A N 1
ATOM 1284 C CA . ALA A 1 164 ? 20.400 -9.168 -2.359 1.00 71.88 164 ALA A CA 1
ATOM 1285 C C . ALA A 1 164 ? 21.793 -9.033 -3.016 1.00 71.88 164 ALA A C 1
ATOM 1287 O O . ALA A 1 164 ? 22.401 -10.067 -3.272 1.00 71.88 164 ALA A O 1
ATOM 1288 N N . PRO A 1 165 ? 22.392 -7.830 -3.159 1.00 69.38 165 PRO A N 1
ATOM 1289 C CA . PRO A 1 165 ? 23.747 -7.699 -3.698 1.00 69.38 165 PRO A CA 1
ATOM 1290 C C . PRO A 1 165 ? 24.817 -8.393 -2.847 1.00 69.38 165 PRO A C 1
ATOM 1292 O O . PRO A 1 165 ? 25.798 -8.899 -3.379 1.00 69.38 165 PRO A O 1
ATOM 1295 N N . VAL A 1 166 ? 24.650 -8.417 -1.521 1.00 72.50 166 VAL A N 1
ATOM 1296 C CA . VAL A 1 166 ? 25.590 -9.078 -0.601 1.00 72.50 166 VAL A CA 1
ATOM 1297 C C . VAL A 1 166 ? 25.481 -10.594 -0.733 1.00 72.50 166 VAL A C 1
ATOM 1299 O O . VAL A 1 166 ? 26.499 -11.281 -0.759 1.00 72.50 166 VAL A O 1
ATOM 1302 N N . VAL A 1 167 ? 24.254 -11.105 -0.858 1.00 66.88 167 VAL A N 1
ATOM 1303 C CA . VAL A 1 167 ? 23.991 -12.527 -1.093 1.00 66.88 167 VAL A CA 1
ATOM 1304 C C . VAL A 1 167 ? 24.568 -12.962 -2.441 1.00 66.88 167 VAL A C 1
ATOM 1306 O O . VAL A 1 167 ? 25.284 -13.959 -2.486 1.00 66.88 167 VAL A O 1
ATOM 1309 N N . ASP A 1 168 ? 24.344 -12.180 -3.498 1.00 65.25 168 ASP A N 1
ATOM 1310 C CA . ASP A 1 168 ? 24.863 -12.453 -4.843 1.00 65.25 168 ASP A CA 1
ATOM 1311 C C . ASP A 1 168 ? 26.400 -12.474 -4.880 1.00 65.25 168 ASP A C 1
ATOM 1313 O O . ASP A 1 168 ? 26.988 -13.329 -5.536 1.00 65.25 168 ASP A O 1
ATOM 1317 N N . ILE A 1 169 ? 27.064 -11.585 -4.132 1.00 71.06 169 ILE A N 1
ATOM 1318 C CA . ILE A 1 169 ? 28.532 -11.582 -4.005 1.00 71.06 169 ILE A CA 1
ATOM 1319 C C . ILE A 1 169 ? 29.027 -12.777 -3.181 1.00 71.06 169 ILE A C 1
ATOM 1321 O O . ILE A 1 169 ? 30.085 -13.315 -3.475 1.00 71.06 169 ILE A O 1
ATOM 1325 N N . SER A 1 170 ? 28.283 -13.207 -2.159 1.00 66.50 170 SER A N 1
ATOM 1326 C CA . SER A 1 170 ? 28.658 -14.369 -1.338 1.00 66.50 170 SER A CA 1
ATOM 1327 C C . SER A 1 170 ? 28.409 -15.723 -2.014 1.00 66.50 170 SER A C 1
ATOM 1329 O O . SER A 1 170 ? 28.880 -16.745 -1.519 1.00 66.50 170 SER A O 1
ATOM 1331 N N . ALA A 1 171 ? 27.653 -15.733 -3.115 1.00 58.44 171 ALA A N 1
ATOM 1332 C CA . ALA A 1 171 ? 27.356 -16.913 -3.924 1.00 58.44 171 ALA A CA 1
ATOM 1333 C C . ALA A 1 171 ? 28.297 -17.087 -5.138 1.00 58.44 171 ALA A C 1
ATOM 1335 O O . ALA A 1 171 ? 28.139 -18.058 -5.883 1.00 58.44 171 ALA A O 1
ATOM 1336 N N . LEU A 1 172 ? 29.241 -16.158 -5.334 1.00 50.88 172 LEU A N 1
ATOM 1337 C CA . LEU A 1 172 ? 30.342 -16.213 -6.308 1.00 50.88 172 LEU A CA 1
ATOM 1338 C C . LEU A 1 172 ? 31.601 -16.815 -5.672 1.00 50.88 172 LEU A C 1
ATOM 1340 O O . LEU A 1 172 ? 32.288 -17.578 -6.388 1.00 50.88 172 LEU A O 1
#

Sequence (172 aa):
MLVQPFADPRIGAVSGNAKVINRGGLLGRWQHIEYVVGFNLDRRLFDLAECMPTVPGAIGGFRRDALVRARGVDDATLAEDTDLTMALCRDGWRVVYQEDAVAWTEAPATLGALWRQRYRWCYGTLQAMWKHRSALTQSGAAGKLGRRGLVYLLLFQILLPLLAPVVDISAL

InterPro domains:
  IPR001173 Glycosyltransferase 2-like [PF13632] (5-166)
  IPR029044 Nucleotide-diphospho-sugar transferases [G3DSA:3.90.550.10] (1-108)
  IPR029044 Nucleotide-diphospho-sugar transferases [SSF53448] (2-158)